Protein AF-A0AA38NV70-F1 (afdb_monomer_lite)

Structure (mmCIF, N/CA/C/O backbone):
data_AF-A0AA38NV70-F1
#
_entry.id   AF-A0AA38NV70-F1
#
loop_
_atom_site.group_PDB
_atom_site.id
_atom_site.type_symbol
_atom_site.label_atom_id
_atom_site.label_alt_id
_atom_site.label_comp_id
_atom_site.label_asym_id
_atom_site.label_entity_id
_atom_site.label_seq_id
_atom_site.pdbx_PDB_ins_code
_atom_site.Cartn_x
_atom_site.Cartn_y
_atom_site.Cartn_z
_atom_site.occupancy
_atom_site.B_iso_or_equiv
_atom_site.auth_seq_id
_atom_site.auth_comp_id
_atom_site.auth_asym_id
_atom_site.auth_atom_id
_atom_site.pdbx_PDB_model_num
ATOM 1 N N . MET A 1 1 ? 15.485 13.944 -2.585 1.00 29.42 1 MET A N 1
ATOM 2 C CA . MET A 1 1 ? 15.991 13.766 -3.962 1.00 29.42 1 MET A CA 1
ATOM 3 C C . MET A 1 1 ? 15.307 12.532 -4.511 1.00 29.42 1 MET A C 1
ATOM 5 O O . MET A 1 1 ? 15.497 11.478 -3.923 1.00 29.42 1 MET A O 1
ATOM 9 N N . ALA A 1 2 ? 14.462 12.664 -5.535 1.00 33.62 2 ALA A N 1
ATOM 10 C CA . ALA A 1 2 ? 13.930 11.499 -6.236 1.00 33.62 2 ALA A CA 1
ATOM 11 C C . ALA A 1 2 ? 15.089 10.882 -7.028 1.00 33.62 2 ALA A C 1
ATOM 13 O O . ALA A 1 2 ? 15.692 11.550 -7.865 1.00 33.62 2 ALA A O 1
ATOM 14 N N . SER A 1 3 ? 15.490 9.668 -6.671 1.00 41.44 3 SER A N 1
ATOM 15 C CA . SER A 1 3 ? 16.477 8.908 -7.428 1.00 41.44 3 SER A CA 1
ATOM 16 C C . SER A 1 3 ? 15.786 8.347 -8.666 1.00 41.44 3 SER A C 1
ATOM 18 O O . SER A 1 3 ? 14.957 7.448 -8.535 1.00 41.44 3 SER A O 1
ATOM 20 N N . ASN A 1 4 ? 16.097 8.879 -9.850 1.00 46.69 4 ASN A N 1
ATOM 21 C CA . ASN A 1 4 ? 15.669 8.267 -11.107 1.00 46.69 4 ASN A CA 1
ATOM 22 C C . ASN A 1 4 ? 16.189 6.826 -11.154 1.00 46.69 4 ASN A C 1
ATOM 24 O O . ASN A 1 4 ? 17.330 6.558 -10.758 1.00 46.69 4 ASN A O 1
ATOM 28 N N . PHE A 1 5 ? 15.356 5.899 -11.624 1.00 51.50 5 PHE A N 1
ATOM 29 C CA . PHE A 1 5 ? 15.767 4.511 -11.7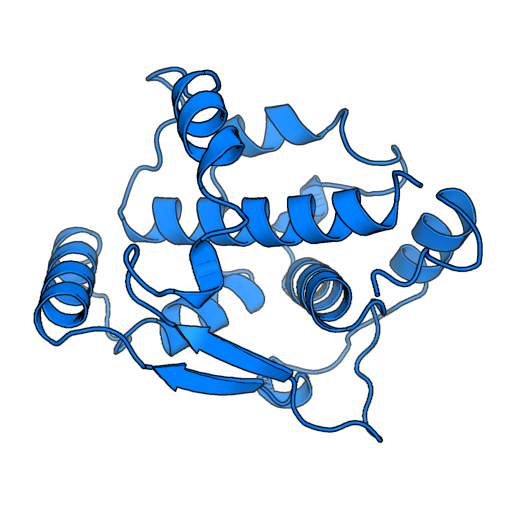74 1.00 51.50 5 PHE A CA 1
ATOM 30 C C . PHE A 1 5 ? 16.889 4.417 -12.821 1.00 51.50 5 PHE A C 1
ATOM 32 O O . PHE A 1 5 ? 16.726 4.802 -13.983 1.00 51.50 5 PHE A O 1
ATOM 39 N N . CYS A 1 6 ? 18.056 3.939 -12.391 1.00 50.12 6 CYS A N 1
ATOM 40 C CA . CYS A 1 6 ? 19.264 3.884 -13.207 1.00 50.12 6 CYS A CA 1
ATOM 41 C C . CYS A 1 6 ? 19.139 2.728 -14.218 1.00 50.12 6 CYS A C 1
ATOM 43 O O . CYS A 1 6 ? 19.586 1.619 -13.955 1.00 50.12 6 CYS A O 1
ATOM 45 N N . GLY A 1 7 ? 18.464 2.977 -15.344 1.00 56.84 7 GLY A N 1
ATOM 46 C CA . GLY A 1 7 ? 18.205 1.968 -16.380 1.00 56.84 7 GLY A CA 1
ATOM 47 C C . GLY A 1 7 ? 17.036 2.286 -17.324 1.00 56.84 7 GLY A C 1
ATOM 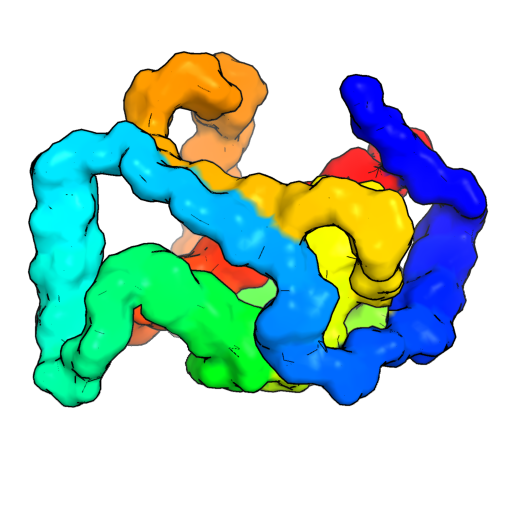48 O O . GLY A 1 7 ? 16.917 1.679 -18.388 1.00 56.84 7 GLY A O 1
ATOM 49 N N . GLY A 1 8 ? 16.192 3.266 -16.980 1.00 61.72 8 GLY A N 1
ATOM 50 C CA . GLY A 1 8 ? 15.005 3.606 -17.769 1.00 61.72 8 GLY A CA 1
ATOM 51 C C . GLY A 1 8 ? 13.904 2.540 -17.697 1.00 61.72 8 GLY A C 1
ATOM 52 O O . GLY A 1 8 ? 14.003 1.565 -16.953 1.00 61.72 8 GLY A O 1
ATOM 53 N N . ILE A 1 9 ? 12.835 2.729 -18.478 1.00 62.69 9 ILE A N 1
ATOM 54 C CA . ILE A 1 9 ? 11.598 1.935 -18.364 1.00 62.69 9 ILE A CA 1
ATOM 55 C C . ILE A 1 9 ? 11.788 0.437 -18.685 1.00 62.69 9 ILE A C 1
ATOM 57 O O . ILE A 1 9 ? 11.084 -0.412 -18.146 1.00 62.69 9 ILE A O 1
ATOM 61 N N . SER A 1 10 ? 12.769 0.082 -19.520 1.00 62.28 10 SER A N 1
ATOM 62 C CA . SER A 1 10 ? 13.009 -1.314 -19.913 1.00 62.28 10 SER A CA 1
ATOM 63 C C . SER A 1 10 ? 13.761 -2.109 -18.844 1.00 62.28 10 SER A C 1
ATOM 65 O O . SER A 1 10 ? 13.360 -3.224 -18.526 1.00 62.28 10 SER A O 1
ATOM 67 N N . GLU A 1 11 ? 14.804 -1.538 -18.235 1.00 65.88 11 GLU A N 1
ATOM 68 C CA . GLU A 1 11 ? 15.452 -2.137 -17.053 1.00 65.88 11 GLU A CA 1
ATOM 69 C C . GLU A 1 11 ? 14.502 -2.152 -15.847 1.00 65.88 11 GLU A C 1
ATOM 71 O O . GLU A 1 11 ? 14.554 -3.064 -15.025 1.00 65.88 11 GLU A O 1
ATOM 76 N N . PHE A 1 12 ? 13.583 -1.181 -15.772 1.00 64.00 12 PHE A N 1
ATOM 77 C CA . PHE A 1 12 ? 12.483 -1.168 -14.806 1.00 64.00 12 PHE A CA 1
ATOM 78 C C . PHE A 1 12 ? 11.613 -2.424 -14.964 1.00 64.00 12 PHE A C 1
ATOM 80 O O . PHE A 1 12 ? 11.397 -3.156 -13.997 1.00 64.00 12 PHE A O 1
ATOM 87 N N . VAL A 1 13 ? 11.168 -2.721 -16.187 1.00 65.12 13 VAL A N 1
ATOM 88 C CA . VAL A 1 13 ? 10.364 -3.913 -16.485 1.00 65.12 13 VAL A CA 1
ATOM 89 C C . VAL A 1 13 ? 11.134 -5.188 -16.162 1.00 65.12 13 VAL A C 1
ATOM 91 O O . VAL A 1 13 ? 10.587 -6.088 -15.527 1.00 65.12 13 VAL A O 1
ATOM 94 N N . LEU A 1 14 ? 12.397 -5.273 -16.580 1.00 69.69 14 LEU A N 1
ATOM 95 C CA . LEU A 1 14 ? 13.228 -6.454 -16.348 1.00 69.69 14 LEU A CA 1
ATOM 96 C C . LEU A 1 14 ? 13.438 -6.692 -14.853 1.00 69.69 14 LEU A C 1
ATOM 98 O O . LEU A 1 14 ? 13.153 -7.782 -14.364 1.00 69.69 14 LEU A O 1
ATOM 102 N N . SER A 1 15 ? 13.801 -5.651 -14.103 1.00 68.38 15 SER A N 1
ATOM 103 C CA . SER A 1 15 ? 13.949 -5.727 -12.648 1.00 68.38 15 SER A CA 1
ATOM 104 C C . SER A 1 15 ? 12.650 -6.145 -11.958 1.00 68.38 15 SER A C 1
ATOM 106 O O . SER A 1 15 ? 12.685 -6.943 -11.021 1.00 68.38 15 SER A O 1
ATOM 108 N N . LEU A 1 16 ? 11.491 -5.664 -12.427 1.00 68.62 16 LEU A N 1
ATOM 109 C CA . LEU A 1 16 ? 10.190 -6.085 -11.905 1.00 68.62 16 LEU A CA 1
ATOM 110 C C . LEU A 1 16 ? 9.931 -7.575 -12.173 1.00 68.62 16 LEU A C 1
ATOM 112 O O . LEU A 1 16 ? 9.582 -8.301 -11.242 1.00 68.62 16 LEU A O 1
ATOM 116 N N . LEU A 1 17 ? 10.098 -8.021 -13.421 1.00 69.38 17 LEU A N 1
ATOM 117 C CA . LEU A 1 17 ? 9.832 -9.397 -13.855 1.00 69.38 17 LEU A CA 1
ATOM 118 C C . LEU A 1 17 ? 10.789 -10.411 -13.213 1.00 69.38 17 LEU A C 1
ATOM 120 O O . LEU A 1 17 ? 10.400 -11.550 -12.941 1.00 69.38 17 LEU A O 1
ATOM 124 N N . GLU A 1 18 ? 12.029 -10.004 -12.953 1.00 72.12 18 GLU A N 1
ATOM 125 C CA . GLU A 1 18 ? 13.050 -10.838 -12.318 1.00 72.12 18 GLU A CA 1
ATOM 126 C C . GLU A 1 18 ? 12.935 -10.837 -10.789 1.00 72.12 18 GLU A C 1
ATOM 128 O O . GLU A 1 18 ? 13.259 -11.837 -10.138 1.00 72.12 18 GLU A O 1
ATOM 133 N N . SER A 1 19 ? 12.427 -9.752 -10.196 1.00 68.81 19 SER A N 1
ATOM 134 C CA . SER A 1 19 ? 12.248 -9.672 -8.750 1.00 68.81 19 SER A CA 1
ATOM 135 C C . SER A 1 19 ? 11.138 -10.606 -8.267 1.00 68.81 19 SER A C 1
ATOM 137 O O . SER A 1 19 ? 9.995 -10.607 -8.732 1.00 68.81 19 SER A O 1
ATOM 139 N N . ARG A 1 20 ? 11.465 -11.416 -7.261 1.00 69.81 20 ARG A N 1
ATOM 140 C CA . ARG A 1 20 ? 10.497 -12.260 -6.567 1.00 69.81 20 ARG A CA 1
ATOM 141 C C . ARG A 1 20 ? 10.559 -11.970 -5.084 1.00 69.81 20 ARG A C 1
ATOM 143 O O . ARG A 1 20 ? 11.531 -12.311 -4.420 1.00 69.81 20 ARG A O 1
ATOM 150 N N . ILE A 1 21 ? 9.483 -11.396 -4.559 1.00 70.69 21 ILE A N 1
ATOM 151 C CA . ILE A 1 21 ? 9.227 -11.438 -3.125 1.00 70.69 21 ILE A CA 1
ATOM 152 C C . ILE A 1 21 ? 8.597 -12.799 -2.839 1.00 70.69 21 ILE A C 1
ATOM 154 O O . ILE A 1 21 ? 7.432 -13.040 -3.147 1.00 70.69 21 ILE A O 1
ATOM 158 N N . THR A 1 22 ? 9.417 -13.720 -2.334 1.00 65.56 22 THR A N 1
ATOM 159 C CA . THR A 1 22 ? 8.996 -15.065 -1.909 1.00 65.56 22 THR A CA 1
ATOM 160 C C . THR A 1 22 ? 8.650 -15.130 -0.422 1.00 65.56 22 THR A C 1
ATOM 162 O O . THR A 1 22 ? 8.221 -16.180 0.047 1.00 65.56 22 THR A O 1
ATOM 165 N N . GLY A 1 23 ? 8.881 -14.043 0.318 1.00 67.75 23 GLY A N 1
ATOM 166 C CA . GLY A 1 23 ? 8.550 -13.926 1.735 1.00 67.75 23 GLY A CA 1
ATOM 167 C C . GLY A 1 23 ? 7.093 -13.533 1.974 1.00 67.75 23 GLY A C 1
ATOM 168 O O . GLY A 1 23 ? 6.394 -13.078 1.067 1.00 67.75 23 GLY A O 1
ATOM 169 N N . ASP A 1 24 ? 6.651 -13.702 3.216 1.00 83.00 24 ASP A N 1
ATOM 170 C CA . ASP A 1 24 ? 5.347 -13.230 3.684 1.00 83.00 24 ASP A CA 1
ATOM 171 C C . ASP A 1 24 ? 5.405 -11.756 4.093 1.00 83.00 24 ASP A C 1
ATOM 173 O O . ASP A 1 24 ? 6.478 -11.153 4.107 1.00 83.00 24 ASP A O 1
ATOM 177 N N . TYR A 1 25 ? 4.259 -11.165 4.427 1.00 85.31 25 TYR A N 1
ATOM 178 C CA . TYR A 1 25 ? 4.125 -9.755 4.798 1.00 85.31 25 TYR A CA 1
ATOM 179 C C . TYR A 1 25 ? 5.205 -9.252 5.776 1.00 85.31 25 TYR A C 1
ATOM 181 O O . TYR A 1 25 ? 5.802 -8.198 5.561 1.00 85.31 25 TYR A O 1
ATOM 189 N N . GLU A 1 26 ? 5.546 -10.058 6.782 1.00 87.19 26 GLU A N 1
ATOM 190 C CA . GLU A 1 26 ? 6.569 -9.744 7.792 1.00 87.19 26 GLU A CA 1
ATOM 191 C C . GLU A 1 26 ? 7.970 -9.491 7.211 1.00 87.19 26 GLU A C 1
ATOM 193 O O . GLU A 1 26 ? 8.774 -8.759 7.788 1.00 87.19 26 GLU A O 1
ATOM 198 N N . SER A 1 27 ? 8.272 -10.051 6.036 1.00 86.25 27 SER A N 1
ATOM 199 C CA . SER A 1 27 ? 9.557 -9.837 5.362 1.00 86.25 27 SER A CA 1
ATOM 200 C C . SER A 1 27 ? 9.760 -8.392 4.899 1.00 86.25 27 SER A C 1
ATOM 202 O O . SER A 1 27 ? 10.900 -7.973 4.710 1.00 86.25 27 SER A O 1
ATOM 204 N N . LEU A 1 28 ? 8.683 -7.607 4.787 1.00 86.56 28 LEU A N 1
ATOM 205 C CA . LEU A 1 28 ? 8.745 -6.189 4.442 1.00 86.56 28 LEU A CA 1
ATOM 206 C C . LEU A 1 28 ? 9.298 -5.312 5.571 1.00 86.56 28 LEU A C 1
ATOM 208 O O . LEU A 1 28 ? 9.733 -4.198 5.293 1.00 86.56 28 LEU A O 1
ATOM 212 N N . ARG A 1 29 ? 9.288 -5.801 6.823 1.00 88.94 29 ARG A N 1
ATOM 213 C CA . ARG A 1 29 ? 9.771 -5.076 8.011 1.00 88.94 29 ARG A CA 1
ATOM 214 C C . ARG A 1 29 ? 9.157 -3.672 8.107 1.00 88.94 29 ARG A C 1
ATOM 216 O O . ARG A 1 29 ? 9.865 -2.672 8.018 1.00 88.94 29 ARG A O 1
ATOM 223 N N . LEU A 1 30 ? 7.831 -3.613 8.232 1.00 90.31 30 LEU A N 1
ATOM 224 C CA . LEU A 1 30 ? 7.078 -2.357 8.274 1.00 90.31 30 LEU A CA 1
ATOM 225 C C . LEU A 1 30 ? 6.918 -1.844 9.705 1.00 90.31 30 LEU A C 1
ATOM 227 O O . LEU A 1 30 ? 6.338 -2.535 10.546 1.00 90.31 30 LEU A O 1
ATOM 231 N N . ASP A 1 31 ? 7.335 -0.603 9.938 1.00 91.12 31 ASP A N 1
ATOM 232 C CA . ASP A 1 31 ? 7.117 0.098 11.202 1.00 91.12 31 ASP A CA 1
ATOM 233 C C . ASP A 1 31 ? 5.966 1.094 11.058 1.00 91.12 31 ASP A C 1
ATOM 235 O O . ASP A 1 31 ? 6.032 2.057 10.294 1.00 91.12 31 ASP A O 1
ATOM 239 N N . TYR A 1 32 ? 4.890 0.854 11.808 1.00 89.75 32 TYR A N 1
ATOM 240 C CA . TYR A 1 32 ? 3.677 1.665 11.756 1.00 89.75 32 TYR A CA 1
ATOM 241 C C . TYR A 1 32 ? 3.684 2.747 12.824 1.00 89.75 32 TYR A C 1
ATOM 243 O O . TYR A 1 32 ? 3.781 2.453 14.016 1.00 89.75 32 TYR A O 1
ATOM 251 N N . THR A 1 33 ? 3.468 3.987 12.400 1.00 89.88 33 THR A N 1
ATOM 252 C CA . THR A 1 33 ? 3.194 5.108 13.299 1.00 89.88 33 THR A CA 1
ATOM 253 C C . THR A 1 33 ? 1.844 5.720 12.952 1.00 89.88 33 THR A C 1
ATOM 255 O O . THR A 1 33 ? 1.631 6.173 11.833 1.00 89.88 33 THR A O 1
ATOM 258 N N . ASP A 1 34 ? 0.932 5.772 13.917 1.00 87.31 34 ASP A N 1
ATOM 259 C CA . ASP A 1 34 ? -0.337 6.482 13.766 1.00 87.31 34 ASP A CA 1
ATOM 260 C C . ASP A 1 34 ? -0.251 7.840 14.472 1.00 87.31 34 ASP A C 1
ATOM 262 O O . ASP A 1 34 ? -0.082 7.908 15.692 1.00 87.31 34 ASP A O 1
ATOM 266 N N . ARG A 1 35 ? -0.322 8.923 13.694 1.00 87.81 35 ARG A N 1
ATOM 267 C CA . ARG A 1 35 ? -0.316 10.312 14.179 1.00 87.81 35 ARG A CA 1
ATOM 268 C C . ARG A 1 35 ? -1.664 11.000 13.985 1.00 87.81 35 ARG A C 1
ATOM 270 O O . ARG A 1 35 ? -1.757 12.207 14.186 1.00 87.81 35 ARG A O 1
ATOM 277 N N . THR A 1 36 ? -2.697 10.255 13.602 1.00 85.94 36 THR A N 1
ATOM 278 C CA . THR A 1 36 ? -4.022 10.819 13.351 1.00 85.94 36 THR A CA 1
ATOM 279 C C . THR A 1 36 ? -4.728 11.239 14.639 1.00 85.94 36 THR A C 1
ATOM 281 O O . THR A 1 36 ? -4.587 10.643 15.721 1.00 85.94 36 THR A O 1
ATOM 284 N N . SER A 1 37 ? -5.549 12.279 14.523 1.00 87.69 37 SER A N 1
ATOM 285 C CA . SER A 1 37 ? -6.414 12.738 15.600 1.00 87.69 37 SER A CA 1
ATOM 286 C C . SER A 1 37 ? -7.394 11.645 16.040 1.00 87.69 37 SER A C 1
ATOM 288 O O . SER A 1 37 ? -7.755 10.736 15.290 1.00 87.69 37 SER A O 1
ATOM 290 N N . ALA A 1 38 ? -7.882 11.739 17.282 1.00 87.56 38 ALA A N 1
ATOM 291 C CA . ALA A 1 38 ? -8.909 10.818 17.779 1.00 87.56 38 ALA A CA 1
ATOM 292 C C . ALA A 1 38 ? -10.171 10.832 16.897 1.00 87.56 38 ALA A C 1
ATOM 294 O O . ALA A 1 38 ? -10.774 9.789 16.673 1.00 87.56 38 ALA A O 1
ATOM 295 N N . ARG A 1 39 ? -10.525 12.002 16.348 1.00 87.38 39 ARG A N 1
ATOM 296 C CA . ARG A 1 39 ? -11.671 12.169 15.451 1.00 87.38 39 ARG A CA 1
ATOM 297 C C . ARG A 1 39 ? -11.520 11.334 14.179 1.00 87.38 39 ARG A C 1
ATOM 299 O O . ARG A 1 39 ? -12.448 10.612 13.833 1.00 87.38 39 ARG A O 1
ATOM 306 N N . THR A 1 40 ? -10.373 11.421 13.509 1.00 85.50 40 THR A N 1
ATOM 307 C CA . THR A 1 40 ? -10.100 10.667 12.275 1.00 85.50 40 THR A CA 1
ATOM 308 C C . THR A 1 40 ? -10.100 9.167 12.534 1.00 85.50 40 THR A C 1
ATOM 310 O O . THR A 1 40 ? -10.713 8.417 11.778 1.00 85.50 40 THR A O 1
ATOM 313 N N . ARG A 1 41 ? -9.498 8.724 13.646 1.00 85.88 41 ARG A N 1
ATOM 314 C CA . ARG A 1 41 ? -9.506 7.305 14.038 1.00 85.88 41 ARG A CA 1
ATOM 315 C C . ARG A 1 41 ? -10.913 6.775 14.267 1.00 85.88 41 ARG A C 1
ATOM 317 O O . ARG A 1 41 ? -11.238 5.706 13.763 1.00 85.88 41 ARG A O 1
ATOM 324 N N . THR A 1 42 ? -11.746 7.524 14.989 1.00 86.81 42 THR A N 1
ATOM 325 C CA . THR A 1 42 ? -13.149 7.154 15.209 1.00 86.81 42 THR A CA 1
ATOM 326 C C . THR A 1 42 ? -13.917 7.095 13.893 1.00 86.81 42 THR A C 1
ATOM 328 O O . THR A 1 42 ? -14.574 6.096 13.635 1.00 86.81 42 THR A O 1
ATOM 331 N N . ALA A 1 43 ? -13.773 8.101 13.027 1.00 85.88 43 ALA A N 1
ATOM 332 C CA . ALA A 1 43 ? -14.457 8.122 11.736 1.00 85.88 43 ALA A CA 1
ATOM 333 C C . ALA A 1 43 ? -14.045 6.947 10.831 1.00 85.88 43 ALA A C 1
ATOM 335 O O . ALA A 1 43 ? -14.897 6.334 10.192 1.00 85.88 43 ALA A O 1
ATOM 336 N N . LEU A 1 44 ? -12.751 6.605 10.795 1.00 82.62 44 LEU A N 1
ATOM 337 C CA . LEU A 1 44 ? -12.260 5.445 10.053 1.00 82.62 44 LEU A CA 1
ATOM 338 C C . LEU A 1 44 ? -12.842 4.143 10.616 1.00 82.62 44 LEU A C 1
ATOM 340 O O . LEU A 1 44 ? -13.326 3.319 9.849 1.00 82.62 44 LEU A O 1
ATOM 344 N N . GLN A 1 45 ? -12.822 3.968 11.939 1.00 84.00 45 GLN A N 1
ATOM 345 C CA . GLN A 1 45 ? -13.367 2.776 12.589 1.00 84.00 45 GLN A CA 1
ATOM 346 C C . GLN A 1 45 ? -14.865 2.610 12.293 1.00 84.00 45 GLN A C 1
ATOM 348 O O . GLN A 1 45 ? -15.282 1.544 11.850 1.00 84.00 45 GLN A O 1
ATOM 353 N N . GLU A 1 46 ? -15.655 3.674 12.454 1.00 86.12 46 GLU A N 1
ATOM 354 C CA . GLU A 1 46 ? -17.095 3.664 12.166 1.00 86.12 46 GLU A CA 1
ATOM 355 C C . GLU A 1 46 ? -17.382 3.324 10.696 1.00 86.12 46 GLU A C 1
ATOM 357 O O . GLU A 1 46 ? -18.282 2.537 10.405 1.00 86.12 46 GLU A O 1
ATOM 362 N N . ALA A 1 47 ? -16.607 3.879 9.758 1.00 83.75 47 ALA A N 1
ATOM 363 C CA . ALA A 1 47 ? -16.770 3.596 8.334 1.00 83.75 47 ALA A CA 1
ATOM 364 C C . ALA A 1 47 ? -16.465 2.129 7.986 1.00 83.75 47 ALA A C 1
ATOM 366 O O . ALA A 1 47 ? -17.117 1.558 7.111 1.00 83.75 47 ALA A O 1
ATOM 367 N N . LEU A 1 48 ? -15.490 1.514 8.662 1.00 79.81 48 LEU A N 1
ATOM 368 C CA . LEU A 1 48 ? -15.144 0.106 8.462 1.00 79.81 48 LEU A CA 1
ATOM 369 C C . LEU A 1 48 ? -16.199 -0.828 9.051 1.00 79.81 48 LEU A C 1
ATOM 371 O O . LEU A 1 48 ? -16.630 -1.745 8.361 1.00 79.81 48 LEU A O 1
ATOM 375 N N . GLU A 1 49 ? -16.667 -0.553 10.269 1.00 83.00 49 GLU A N 1
ATOM 376 C CA . GLU A 1 49 ? -17.733 -1.327 10.921 1.00 83.00 49 GLU A CA 1
ATOM 377 C C . GLU A 1 49 ? -19.044 -1.289 10.125 1.00 83.00 49 GLU A C 1
ATOM 379 O O . GLU A 1 49 ? -19.763 -2.283 10.046 1.00 83.00 49 GLU A O 1
ATOM 384 N N . GLN A 1 50 ? -19.360 -0.150 9.502 1.00 81.56 50 GLN A N 1
ATOM 385 C CA . GLN A 1 50 ? -20.530 -0.030 8.628 1.00 81.56 50 GLN A CA 1
ATOM 386 C C . GLN A 1 50 ? -20.369 -0.790 7.308 1.00 81.56 50 GLN A C 1
ATOM 388 O O . GLN A 1 50 ? -21.352 -1.297 6.768 1.00 81.56 50 GLN A O 1
ATOM 393 N N . ALA A 1 51 ? -19.153 -0.823 6.762 1.00 76.44 51 ALA A N 1
ATOM 394 C CA . ALA A 1 51 ? -18.859 -1.446 5.478 1.00 76.44 51 ALA A CA 1
ATOM 395 C C . ALA A 1 51 ? -18.812 -2.978 5.558 1.00 76.44 51 ALA A C 1
ATOM 397 O O . ALA A 1 51 ? -19.197 -3.649 4.602 1.00 76.44 51 ALA A O 1
ATOM 398 N N . ASP A 1 52 ? -18.333 -3.513 6.678 1.00 76.25 52 ASP A N 1
ATOM 399 C CA . ASP A 1 52 ? -18.184 -4.942 6.918 1.00 76.25 52 ASP A CA 1
ATOM 400 C C . ASP A 1 52 ? -18.425 -5.233 8.414 1.00 76.25 52 ASP A C 1
ATOM 402 O O . ASP A 1 52 ? -17.527 -5.045 9.235 1.00 76.25 52 ASP A O 1
ATOM 406 N N . PRO A 1 53 ? -19.640 -5.674 8.796 1.00 72.44 53 PRO A N 1
ATOM 407 C CA . PRO A 1 53 ? -19.982 -5.966 10.190 1.00 72.44 53 PRO A CA 1
ATOM 408 C C . PRO A 1 53 ? -19.157 -7.101 10.810 1.00 72.44 53 PRO A C 1
ATOM 410 O O . PRO A 1 53 ? -19.072 -7.193 12.034 1.00 72.44 53 PRO A O 1
ATOM 413 N N . ASP A 1 54 ? -18.567 -7.961 9.975 1.00 73.81 54 ASP A N 1
ATOM 414 C CA . ASP A 1 54 ? -17.713 -9.074 10.393 1.00 73.81 54 ASP A CA 1
ATOM 415 C C . ASP A 1 54 ? -16.226 -8.668 10.433 1.00 73.81 54 ASP A C 1
ATOM 417 O O . ASP A 1 54 ? -15.348 -9.485 10.739 1.00 73.81 54 ASP A O 1
ATOM 421 N N . TRP A 1 55 ? -15.919 -7.396 10.152 1.00 70.50 55 TRP A N 1
ATOM 422 C CA . TRP A 1 55 ? -14.567 -6.867 10.187 1.00 70.50 55 TRP A CA 1
ATOM 423 C C . TRP A 1 55 ? -13.993 -6.910 11.603 1.00 70.50 55 TRP A C 1
ATOM 425 O O . TRP A 1 55 ? -14.425 -6.204 12.511 1.00 70.50 55 TRP A O 1
ATOM 435 N N . THR A 1 56 ? -12.965 -7.736 11.787 1.00 68.19 56 THR A N 1
ATOM 436 C CA . THR A 1 56 ? -12.296 -7.917 13.087 1.00 68.19 56 THR A CA 1
ATOM 437 C C . THR A 1 56 ? -10.951 -7.193 13.185 1.00 68.19 56 THR A C 1
ATOM 439 O O . THR A 1 56 ? -10.319 -7.194 14.243 1.00 68.19 56 THR A O 1
ATOM 442 N N . GLY A 1 57 ? -10.500 -6.559 12.098 1.00 66.06 57 GLY A N 1
ATOM 443 C CA . GLY A 1 57 ? -9.236 -5.831 12.057 1.00 66.06 57 GLY A CA 1
ATOM 444 C C . GLY A 1 57 ? -9.314 -4.489 12.785 1.00 66.06 57 GLY A C 1
ATOM 445 O O . GLY A 1 57 ? -10.240 -3.706 12.587 1.00 66.06 57 GLY A O 1
ATOM 446 N N . ILE A 1 58 ? -8.305 -4.185 13.602 1.00 70.62 58 ILE A N 1
ATOM 447 C CA . ILE A 1 58 ? -8.256 -2.931 14.364 1.00 70.62 58 ILE A CA 1
ATOM 448 C C . ILE A 1 58 ? -7.329 -1.938 13.656 1.00 70.62 58 ILE A C 1
ATOM 450 O O . ILE A 1 58 ? -6.107 -1.985 13.802 1.00 70.62 58 ILE A O 1
ATOM 454 N N . GLY A 1 59 ? -7.924 -1.007 12.912 1.00 75.38 59 GLY A N 1
ATOM 455 C CA . GLY A 1 59 ? -7.231 0.147 12.338 1.00 75.38 59 GLY A CA 1
ATOM 456 C C . GLY A 1 59 ? -6.453 -0.109 11.041 1.00 75.38 59 GLY A C 1
ATOM 457 O O . GLY A 1 59 ? -6.467 -1.190 10.449 1.00 75.38 59 GLY A O 1
ATOM 458 N N . PHE A 1 60 ? -5.759 0.936 10.586 1.00 82.44 60 PHE A N 1
ATOM 459 C CA . PHE A 1 60 ? -5.151 1.003 9.253 1.00 82.44 60 PHE A CA 1
ATOM 460 C C . PHE A 1 60 ? -4.102 -0.079 8.982 1.00 82.44 60 PHE A C 1
ATOM 462 O O . PHE A 1 60 ? -4.029 -0.580 7.865 1.00 82.44 60 PHE A O 1
ATOM 469 N N . LYS A 1 61 ? -3.321 -0.482 9.994 1.00 87.31 61 LYS A N 1
ATOM 470 C CA . LYS A 1 61 ? -2.301 -1.532 9.844 1.00 87.31 61 LYS A CA 1
ATOM 471 C C . LYS A 1 61 ? -2.895 -2.825 9.276 1.00 87.31 61 LYS A C 1
ATOM 473 O O . LYS A 1 61 ? -2.305 -3.409 8.374 1.00 87.31 61 LYS A O 1
ATOM 478 N N . PHE A 1 62 ? -4.054 -3.251 9.780 1.00 86.75 62 PHE A N 1
ATOM 479 C CA . PHE A 1 62 ? -4.709 -4.476 9.314 1.00 86.75 62 PHE A CA 1
ATOM 480 C C . PHE A 1 62 ? -5.217 -4.336 7.880 1.00 86.75 62 PHE A C 1
ATOM 482 O O . PHE A 1 62 ? -5.001 -5.233 7.075 1.00 86.75 62 PHE A O 1
ATOM 489 N N . LEU A 1 63 ? -5.814 -3.191 7.531 1.00 86.81 63 LEU A N 1
ATOM 490 C CA . LEU A 1 63 ? -6.229 -2.922 6.149 1.00 86.81 63 LEU A CA 1
ATOM 491 C C . LEU A 1 63 ? -5.043 -2.929 5.189 1.00 86.81 63 LEU A C 1
ATOM 493 O O . LEU A 1 63 ? -5.117 -3.496 4.104 1.00 86.81 63 LEU A O 1
ATOM 497 N N . PHE A 1 64 ? -3.942 -2.301 5.591 1.00 89.12 64 PHE A N 1
ATOM 498 C CA . PHE A 1 64 ? -2.738 -2.232 4.781 1.00 89.12 64 PHE A CA 1
ATOM 499 C C . PHE A 1 64 ? -2.123 -3.615 4.566 1.00 89.12 64 PHE A C 1
ATOM 501 O O . PHE A 1 64 ? -1.718 -3.948 3.453 1.00 89.12 64 PHE A O 1
ATOM 508 N N . GLN A 1 65 ? -2.099 -4.434 5.619 1.00 90.88 65 GLN A N 1
ATOM 509 C CA . GLN A 1 65 ? -1.667 -5.820 5.534 1.00 90.88 65 GLN A CA 1
ATOM 510 C C . GLN A 1 65 ? -2.541 -6.621 4.575 1.00 90.88 65 GLN A C 1
ATOM 512 O O . GLN A 1 65 ? -2.018 -7.203 3.631 1.00 90.88 65 GLN A O 1
ATOM 517 N N . GLU A 1 66 ? -3.858 -6.610 4.763 1.00 88.75 66 GLU A N 1
ATOM 518 C CA . GLU A 1 66 ? -4.778 -7.328 3.884 1.00 88.75 66 GLU A CA 1
ATOM 519 C C . GLU A 1 66 ? -4.641 -6.908 2.427 1.00 88.75 66 GLU A C 1
ATOM 521 O O . GLU A 1 66 ? -4.601 -7.758 1.534 1.00 88.75 66 GLU A O 1
ATOM 526 N N . PHE A 1 67 ? -4.508 -5.601 2.194 1.00 89.19 67 PHE A N 1
ATOM 527 C CA . PHE A 1 67 ? -4.222 -5.075 0.876 1.00 89.19 67 PHE A CA 1
ATOM 528 C C . PHE A 1 67 ? -2.949 -5.712 0.310 1.00 89.19 67 PHE A C 1
ATOM 530 O O . PHE A 1 67 ? -3.016 -6.303 -0.764 1.00 89.19 67 PHE A O 1
ATOM 537 N N . LEU A 1 68 ? -1.810 -5.657 1.005 1.00 90.38 68 LEU A N 1
ATOM 538 C CA . LEU A 1 68 ? -0.549 -6.213 0.498 1.00 90.38 68 LEU A CA 1
ATOM 539 C C . LEU A 1 68 ? -0.567 -7.740 0.354 1.00 90.38 68 LEU A C 1
ATOM 541 O O . LEU A 1 68 ? 0.060 -8.275 -0.558 1.00 90.38 68 LEU A O 1
ATOM 545 N N . GLU A 1 69 ? -1.337 -8.440 1.182 1.00 89.19 69 GLU A N 1
ATOM 546 C CA . GLU A 1 69 ? -1.524 -9.891 1.107 1.00 89.19 69 GLU A CA 1
ATOM 547 C C . GLU A 1 69 ? -2.490 -10.330 -0.006 1.00 89.19 69 GLU A C 1
ATOM 549 O O . GLU A 1 69 ? -2.757 -11.521 -0.166 1.00 89.19 69 GLU A O 1
ATOM 554 N N . GLY A 1 70 ? -2.964 -9.394 -0.833 1.00 81.19 70 GLY A N 1
ATOM 555 C CA . GLY A 1 70 ? -3.792 -9.698 -1.998 1.00 81.19 70 GLY A CA 1
ATOM 556 C C . GLY A 1 70 ? -5.277 -9.856 -1.677 1.00 81.19 70 GLY A C 1
ATOM 557 O O . GLY A 1 70 ? -6.041 -10.274 -2.545 1.00 81.19 70 GLY A O 1
ATOM 558 N N . GLN A 1 71 ? -5.713 -9.519 -0.460 1.00 81.31 71 GLN A N 1
ATOM 559 C CA . GLN A 1 71 ? -7.130 -9.543 -0.120 1.00 81.31 71 GLN A CA 1
ATOM 560 C C . GLN A 1 71 ? -7.861 -8.340 -0.715 1.00 81.31 71 GLN A C 1
ATOM 562 O O . GLN A 1 71 ? -7.307 -7.244 -0.835 1.00 81.31 71 GLN A O 1
ATOM 567 N N . GLY A 1 72 ? -9.118 -8.565 -1.104 1.00 70.50 72 GLY A N 1
ATOM 568 C CA . GLY A 1 72 ? -9.932 -7.602 -1.845 1.00 70.50 72 GLY A CA 1
ATOM 569 C C . GLY A 1 72 ? -9.391 -7.322 -3.251 1.00 70.50 72 GLY A C 1
ATOM 570 O O . GLY A 1 72 ? -8.199 -7.448 -3.531 1.00 70.50 72 GLY A O 1
ATOM 571 N N . LEU A 1 73 ? -10.274 -6.946 -4.171 1.00 63.44 73 LEU A N 1
ATOM 572 C CA . LEU A 1 73 ? -9.875 -6.487 -5.499 1.00 63.44 73 LEU A CA 1
ATOM 573 C C . LEU A 1 73 ? -9.912 -4.954 -5.501 1.00 63.44 73 LEU A C 1
ATOM 575 O O . LEU A 1 73 ? -10.984 -4.400 -5.255 1.00 63.44 73 LEU A O 1
ATOM 579 N N . PRO A 1 74 ? -8.800 -4.252 -5.803 1.00 64.94 74 PRO A N 1
ATOM 580 C CA . PRO A 1 74 ? -8.876 -2.859 -6.216 1.00 64.94 74 PRO A CA 1
ATOM 581 C C . PRO A 1 74 ? -9.899 -2.799 -7.344 1.00 64.94 74 PRO A C 1
ATOM 583 O O . PRO A 1 74 ? -9.824 -3.619 -8.258 1.00 64.94 74 PRO A O 1
ATOM 586 N N . CYS A 1 75 ? -10.881 -1.904 -7.230 1.00 65.44 75 CYS A N 1
ATOM 587 C CA . CYS A 1 75 ? -12.039 -1.844 -8.120 1.00 65.44 75 CYS A CA 1
ATOM 588 C C . CYS A 1 75 ? -11.615 -2.057 -9.593 1.00 65.44 75 CYS A C 1
ATOM 590 O O . CYS A 1 75 ? -10.954 -1.173 -10.144 1.00 65.44 75 CYS A O 1
ATOM 592 N N . PRO A 1 76 ? -11.934 -3.209 -10.228 1.00 65.75 76 PRO A N 1
ATOM 593 C CA . PRO A 1 76 ? -11.369 -3.569 -11.532 1.00 65.75 76 PRO A CA 1
ATOM 594 C C . PRO A 1 76 ? -11.655 -2.529 -12.617 1.00 65.75 76 PRO A C 1
ATOM 596 O O . PRO A 1 76 ? -10.772 -2.180 -13.390 1.00 65.75 76 PRO A O 1
ATOM 599 N N . SER A 1 77 ? -12.850 -1.936 -12.595 1.00 65.75 77 SER A N 1
ATOM 600 C CA . SER A 1 77 ? -13.224 -0.846 -13.502 1.00 65.75 77 SER A CA 1
ATOM 601 C C . SER A 1 77 ? -12.387 0.419 -13.308 1.00 65.75 77 SER A C 1
ATOM 603 O O . SER A 1 77 ? -12.200 1.177 -14.249 1.00 65.75 77 SER A O 1
ATOM 605 N N . LEU A 1 78 ? -11.877 0.670 -12.097 1.00 63.91 78 LEU A N 1
ATOM 606 C CA . LEU A 1 78 ? -10.943 1.773 -11.871 1.00 63.91 78 LEU A CA 1
ATOM 607 C C . LEU A 1 78 ? -9.517 1.395 -12.285 1.00 63.91 78 LEU A C 1
ATOM 609 O O . LEU A 1 78 ? -8.755 2.278 -12.663 1.00 63.91 78 LEU A O 1
ATOM 613 N N . MET A 1 79 ? -9.162 0.106 -12.264 1.00 67.75 79 MET A N 1
ATOM 614 C CA . MET A 1 79 ? -7.865 -0.379 -12.752 1.00 67.75 79 MET A CA 1
ATOM 615 C C . MET A 1 79 ? -7.716 -0.233 -14.276 1.00 67.75 79 MET A C 1
ATOM 617 O O . MET A 1 79 ? -6.611 0.030 -14.750 1.00 67.75 79 MET A O 1
ATOM 621 N N . GLU A 1 80 ? -8.819 -0.304 -15.033 1.00 67.75 80 GLU A N 1
ATOM 622 C CA . GLU A 1 80 ? -8.838 -0.110 -16.495 1.00 67.75 80 GLU A CA 1
ATOM 623 C C . GLU A 1 80 ? -8.198 1.221 -16.932 1.00 67.75 80 GLU A C 1
ATOM 625 O O . GLU A 1 80 ? -7.502 1.275 -17.948 1.00 67.75 80 GLU A O 1
ATOM 630 N N . GLY A 1 81 ? -8.352 2.280 -16.128 1.00 66.81 81 GLY A N 1
ATOM 631 C CA . GLY A 1 81 ? -7.772 3.599 -16.397 1.00 66.81 81 GLY A CA 1
ATOM 632 C C . GLY A 1 81 ? -6.240 3.651 -16.354 1.00 66.81 81 GLY A C 1
ATOM 633 O O . GLY A 1 81 ? -5.657 4.593 -16.886 1.00 66.81 81 GLY A O 1
ATOM 634 N N . TYR A 1 82 ? -5.578 2.644 -15.772 1.00 65.38 82 TYR A N 1
ATOM 635 C CA . TYR A 1 82 ? -4.123 2.630 -15.576 1.00 65.38 82 TYR A CA 1
ATOM 636 C C . TYR A 1 82 ? -3.355 1.812 -16.615 1.00 65.38 82 TYR A C 1
ATOM 638 O O . TYR A 1 82 ? -2.132 1.925 -16.666 1.00 65.38 82 TYR A O 1
ATOM 646 N N . HIS A 1 83 ? -4.018 1.035 -17.480 1.00 65.31 83 HIS A N 1
ATOM 647 C CA . HIS A 1 83 ? -3.323 0.209 -18.484 1.00 65.31 83 HIS A CA 1
ATOM 648 C C . HIS A 1 83 ? -2.441 1.024 -19.448 1.00 65.31 83 HIS A C 1
ATOM 650 O O . HIS A 1 83 ? -1.490 0.484 -20.000 1.00 65.31 83 HIS A O 1
ATOM 656 N N . GLY A 1 84 ? -2.723 2.319 -19.637 1.00 62.75 84 GLY A N 1
ATOM 657 C CA . GLY A 1 84 ? -1.904 3.223 -20.456 1.00 62.75 84 GLY A CA 1
ATOM 658 C C . GLY A 1 84 ? -0.774 3.940 -19.706 1.00 62.75 84 GLY A C 1
ATOM 659 O O . GLY A 1 84 ? 0.032 4.617 -20.340 1.00 62.75 84 GLY A O 1
ATOM 660 N N . CYS A 1 85 ? -0.717 3.827 -18.377 1.00 61.34 85 CYS A N 1
ATOM 661 C CA . CYS A 1 85 ? 0.278 4.503 -17.537 1.00 61.34 85 CYS A CA 1
ATOM 662 C C . CYS A 1 85 ? 1.536 3.659 -17.295 1.00 61.34 85 CYS A C 1
ATOM 664 O O . CYS A 1 85 ? 2.531 4.177 -16.791 1.00 61.34 85 CYS A O 1
ATOM 666 N N . PHE A 1 86 ? 1.490 2.372 -17.636 1.00 61.53 86 PHE A N 1
ATOM 667 C CA . PHE A 1 86 ? 2.576 1.424 -17.424 1.00 61.53 86 PHE A CA 1
ATOM 668 C C . PHE A 1 86 ? 3.086 0.869 -18.747 1.00 61.53 86 PHE A C 1
ATOM 670 O O . PHE A 1 86 ? 2.372 0.838 -19.750 1.00 61.53 86 PHE A O 1
ATOM 677 N N . ASP A 1 87 ? 4.338 0.416 -18.737 1.00 64.56 87 ASP A N 1
ATOM 678 C CA . ASP A 1 87 ? 4.868 -0.380 -19.837 1.00 64.56 87 ASP A CA 1
ATOM 679 C C . ASP A 1 87 ? 3.995 -1.639 -20.027 1.00 64.56 87 ASP A C 1
ATOM 681 O O . ASP A 1 87 ? 3.626 -2.259 -19.024 1.00 64.56 87 ASP A O 1
ATOM 685 N N . PRO A 1 88 ? 3.674 -2.051 -21.269 1.00 66.56 88 PRO A N 1
ATOM 686 C CA . PRO A 1 88 ? 2.859 -3.238 -21.543 1.00 66.56 88 PRO A CA 1
ATOM 687 C C . PRO A 1 88 ? 3.372 -4.537 -20.911 1.00 66.56 88 PRO A C 1
ATOM 689 O O . PRO A 1 88 ? 2.618 -5.500 -20.788 1.00 66.56 88 PRO A O 1
ATOM 692 N N . ALA A 1 89 ? 4.649 -4.595 -20.537 1.00 65.38 89 ALA A N 1
ATOM 693 C CA . ALA A 1 89 ? 5.218 -5.735 -19.838 1.00 65.38 89 ALA A CA 1
ATOM 694 C C . ALA A 1 89 ? 4.829 -5.809 -18.348 1.00 65.38 89 ALA A C 1
ATOM 696 O O . ALA A 1 89 ? 5.007 -6.858 -17.726 1.00 65.38 89 ALA A O 1
ATOM 697 N N . VAL A 1 90 ? 4.278 -4.737 -17.765 1.00 68.44 90 VAL A N 1
ATOM 698 C CA . VAL A 1 90 ? 3.632 -4.780 -16.449 1.00 68.44 90 VAL A CA 1
ATOM 699 C C . VAL A 1 90 ? 2.215 -5.314 -16.623 1.00 68.44 90 VAL A C 1
ATOM 701 O O . VAL A 1 90 ? 1.312 -4.609 -17.069 1.00 68.44 90 VAL A O 1
ATOM 704 N N . ASN A 1 91 ? 2.003 -6.568 -16.233 1.00 74.50 91 ASN A N 1
ATOM 705 C CA . ASN A 1 91 ? 0.673 -7.158 -16.253 1.00 74.50 91 ASN A CA 1
ATOM 706 C C . ASN A 1 91 ? -0.158 -6.674 -15.053 1.00 74.50 91 ASN A C 1
ATOM 708 O O . ASN A 1 91 ? 0.004 -7.179 -13.944 1.00 74.50 91 ASN A O 1
ATOM 712 N N . LEU A 1 92 ? -1.059 -5.709 -15.260 1.00 74.25 92 LEU A N 1
ATOM 713 C CA . LEU A 1 92 ? -1.944 -5.219 -14.193 1.00 74.25 92 LEU A CA 1
ATOM 714 C C . LEU A 1 92 ? -2.954 -6.269 -13.707 1.00 74.25 92 LEU A C 1
ATOM 716 O O . LEU A 1 92 ? -3.461 -6.129 -12.596 1.00 74.25 92 LEU A O 1
ATOM 720 N N . ASP A 1 93 ? -3.185 -7.357 -14.448 1.00 76.94 93 ASP A N 1
ATOM 721 C CA . ASP A 1 93 ? -3.995 -8.480 -13.952 1.00 76.94 93 ASP A CA 1
ATOM 722 C C . ASP A 1 93 ? -3.339 -9.151 -12.727 1.00 76.94 93 ASP A C 1
ATOM 724 O O . ASP A 1 93 ? -4.017 -9.693 -11.841 1.00 76.94 93 ASP A O 1
ATOM 728 N N . ASP A 1 94 ? -2.011 -9.030 -12.606 1.00 79.19 94 ASP A N 1
ATOM 729 C CA . ASP A 1 94 ? -1.259 -9.507 -11.450 1.00 79.19 94 ASP A CA 1
ATOM 730 C C . ASP A 1 94 ? -1.485 -8.627 -10.212 1.00 79.19 94 ASP A C 1
ATOM 732 O O . ASP A 1 94 ? -1.097 -9.028 -9.118 1.00 79.19 94 ASP A O 1
ATOM 736 N N . ALA A 1 95 ? -2.164 -7.475 -10.316 1.00 78.50 95 ALA A N 1
ATOM 737 C CA . ALA A 1 95 ? -2.484 -6.602 -9.180 1.00 78.50 95 ALA A CA 1
ATOM 738 C C . ALA A 1 95 ? -3.337 -7.289 -8.102 1.00 78.50 95 ALA A C 1
ATOM 740 O O . ALA A 1 95 ? -3.479 -6.785 -6.990 1.00 78.50 95 ALA A O 1
ATOM 741 N N . THR A 1 96 ? -3.900 -8.453 -8.406 1.00 78.94 96 THR A N 1
ATOM 742 C CA . THR A 1 96 ? -4.606 -9.328 -7.463 1.00 78.94 96 THR A CA 1
ATOM 743 C C . THR A 1 96 ? -3.663 -10.195 -6.623 1.00 78.94 96 THR A C 1
ATOM 745 O O . THR A 1 96 ? -4.037 -10.672 -5.557 1.00 78.94 96 THR A O 1
ATOM 748 N N . GLN A 1 97 ? -2.424 -10.382 -7.073 1.00 83.50 97 GLN A N 1
ATOM 749 C CA . GLN A 1 97 ? -1.448 -11.273 -6.463 1.00 83.50 97 GLN A CA 1
ATOM 750 C C . GLN A 1 97 ? -0.699 -10.572 -5.328 1.00 83.50 97 GLN A C 1
ATOM 752 O O . GLN A 1 97 ? -0.134 -9.491 -5.519 1.00 83.50 97 GLN A O 1
ATOM 757 N N . LYS A 1 98 ? -0.585 -11.238 -4.169 1.00 86.94 98 LYS A N 1
ATOM 758 C CA . LYS A 1 98 ? 0.176 -10.723 -3.013 1.00 86.94 98 LYS A CA 1
ATOM 759 C C . LYS A 1 98 ? 1.591 -10.280 -3.393 1.00 86.94 98 LYS A C 1
ATOM 761 O O . LYS A 1 98 ? 2.024 -9.176 -3.082 1.00 86.94 98 LYS A O 1
ATOM 766 N N . GLY A 1 99 ? 2.285 -11.114 -4.172 1.00 85.25 99 GLY A N 1
ATOM 767 C CA . GLY A 1 99 ? 3.661 -10.849 -4.584 1.00 85.25 99 GLY A CA 1
ATOM 768 C C . GLY A 1 99 ? 3.783 -9.597 -5.449 1.00 85.25 99 GLY A C 1
ATOM 769 O O . GLY A 1 99 ? 4.768 -8.879 -5.332 1.00 85.25 99 GLY A O 1
ATOM 770 N N . PHE A 1 100 ? 2.782 -9.298 -6.280 1.00 84.06 100 PHE A N 1
ATOM 771 C CA . PHE A 1 100 ? 2.769 -8.073 -7.071 1.00 84.06 100 PHE A CA 1
ATOM 772 C C . PHE A 1 100 ? 2.598 -6.846 -6.175 1.00 84.06 100 PHE A C 1
ATOM 774 O O . PHE A 1 100 ? 3.416 -5.934 -6.238 1.00 84.06 100 PHE A O 1
ATOM 781 N N . ARG A 1 101 ? 1.593 -6.840 -5.290 1.00 86.56 101 ARG A N 1
ATOM 782 C CA . ARG A 1 101 ? 1.314 -5.693 -4.409 1.00 86.56 101 ARG A CA 1
ATOM 783 C C . ARG A 1 101 ? 2.483 -5.371 -3.490 1.00 86.56 101 ARG A C 1
ATOM 785 O O . ARG A 1 101 ? 2.872 -4.213 -3.386 1.00 86.56 101 ARG A O 1
ATOM 792 N N . MET A 1 102 ? 3.085 -6.396 -2.890 1.00 88.50 102 MET A N 1
ATOM 793 C CA . MET A 1 102 ? 4.272 -6.238 -2.051 1.00 88.50 102 MET A CA 1
ATOM 794 C C . MET A 1 102 ? 5.456 -5.663 -2.837 1.00 88.50 102 MET A C 1
ATOM 796 O O . MET A 1 102 ? 6.126 -4.769 -2.332 1.00 88.50 102 MET A O 1
ATOM 800 N N . ARG A 1 103 ? 5.697 -6.119 -4.077 1.00 85.81 103 ARG A N 1
ATOM 801 C CA . ARG A 1 103 ? 6.778 -5.585 -4.928 1.00 85.81 103 ARG A CA 1
ATOM 802 C C . ARG A 1 103 ? 6.552 -4.128 -5.288 1.00 85.81 103 ARG A C 1
ATOM 804 O O . ARG A 1 103 ? 7.465 -3.320 -5.142 1.00 85.81 103 ARG A O 1
ATOM 811 N N . MET A 1 104 ? 5.342 -3.795 -5.735 1.00 83.31 104 MET A N 1
ATOM 812 C CA . MET A 1 104 ? 4.997 -2.421 -6.091 1.00 83.31 104 MET A CA 1
ATOM 813 C C . MET A 1 104 ? 5.112 -1.510 -4.866 1.00 83.31 104 MET A C 1
ATOM 815 O O . MET A 1 104 ? 5.682 -0.429 -4.961 1.00 83.31 104 MET A O 1
ATOM 819 N N . PHE A 1 105 ? 4.668 -1.967 -3.693 1.00 88.00 105 PHE A N 1
ATOM 820 C CA . PHE A 1 105 ? 4.843 -1.220 -2.453 1.00 88.00 105 PHE A CA 1
ATOM 821 C C . PHE A 1 105 ? 6.319 -1.041 -2.065 1.00 88.00 105 PHE A C 1
ATOM 823 O 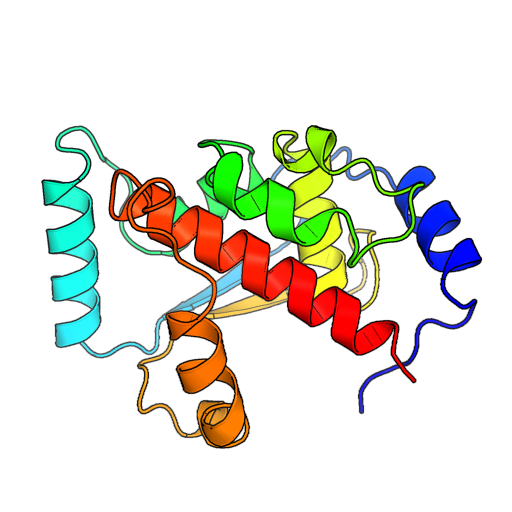O . PHE A 1 105 ? 6.740 0.089 -1.827 1.00 88.00 105 PHE A O 1
ATOM 830 N N . CYS A 1 106 ? 7.116 -2.120 -2.039 1.00 86.75 106 CYS A N 1
ATOM 831 C CA . CYS A 1 106 ? 8.561 -2.048 -1.788 1.00 86.75 106 CYS A CA 1
ATOM 832 C C . CYS A 1 106 ? 9.219 -1.019 -2.696 1.00 86.75 106 CYS A C 1
ATOM 834 O O . CYS A 1 106 ? 10.021 -0.208 -2.237 1.00 86.75 106 CYS A O 1
ATOM 836 N N . TRP A 1 107 ? 8.836 -1.016 -3.968 1.00 82.00 107 TRP A N 1
ATOM 837 C CA . TRP A 1 107 ? 9.366 -0.068 -4.922 1.00 82.00 107 TRP A CA 1
ATOM 838 C C . TRP A 1 107 ? 8.951 1.358 -4.598 1.00 82.00 107 TRP A C 1
ATOM 840 O O . TRP A 1 107 ? 9.816 2.211 -4.421 1.00 82.00 107 TRP A O 1
ATOM 850 N N . ALA A 1 108 ? 7.652 1.614 -4.465 1.00 82.38 108 ALA A N 1
ATOM 851 C CA . ALA A 1 108 ? 7.141 2.937 -4.133 1.00 82.38 108 ALA A CA 1
ATOM 852 C C . ALA A 1 108 ? 7.815 3.516 -2.877 1.00 82.38 108 ALA A C 1
ATOM 854 O O . ALA A 1 108 ? 8.098 4.709 -2.830 1.00 82.38 108 ALA A O 1
ATOM 855 N N . ALA A 1 109 ? 8.108 2.670 -1.886 1.00 85.00 109 ALA A N 1
ATOM 856 C CA . ALA A 1 109 ? 8.727 3.082 -0.634 1.00 85.00 109 ALA A CA 1
ATOM 857 C C . ALA A 1 109 ? 10.260 3.225 -0.698 1.00 85.00 109 ALA A C 1
ATOM 859 O O . ALA A 1 109 ? 10.818 4.095 -0.033 1.00 85.00 109 ALA A O 1
ATOM 860 N N . THR A 1 110 ? 10.957 2.367 -1.451 1.00 83.06 110 THR A N 1
ATOM 861 C CA . THR A 1 110 ? 12.428 2.229 -1.360 1.00 83.06 110 THR A CA 1
ATOM 862 C C . THR A 1 110 ? 13.181 2.517 -2.657 1.00 83.06 110 THR A C 1
ATOM 864 O O . THR A 1 110 ? 14.408 2.576 -2.653 1.00 83.06 110 THR A O 1
ATOM 867 N N . GLY A 1 111 ? 12.480 2.671 -3.781 1.00 77.69 111 GLY A N 1
ATOM 868 C CA . GLY A 1 111 ? 13.090 2.731 -5.110 1.00 77.69 111 GLY A CA 1
ATOM 869 C C . GLY A 1 111 ? 13.521 1.367 -5.669 1.00 77.69 111 GLY A C 1
ATOM 870 O O . GLY A 1 111 ? 14.042 1.322 -6.781 1.00 77.69 111 GLY A O 1
ATOM 871 N N . SER A 1 112 ? 13.298 0.266 -4.938 1.00 79.69 112 SER A N 1
ATOM 872 C CA . SER A 1 112 ? 13.650 -1.101 -5.341 1.00 79.69 112 SER A CA 1
ATOM 873 C C . SER A 1 112 ? 12.452 -2.051 -5.225 1.00 79.69 112 SER A C 1
ATOM 875 O O . SER A 1 112 ? 11.792 -2.068 -4.185 1.00 79.69 112 SER A O 1
ATOM 877 N N . PRO A 1 113 ? 12.179 -2.905 -6.230 1.00 77.31 113 PRO A N 1
ATOM 878 C CA . PRO A 1 113 ? 11.122 -3.916 -6.142 1.00 77.31 113 PRO A CA 1
ATOM 879 C C . PRO A 1 113 ? 11.506 -5.118 -5.255 1.00 77.31 113 PRO A C 1
ATOM 881 O O . PRO A 1 113 ? 10.734 -6.070 -5.128 1.00 77.31 113 PRO A O 1
ATOM 884 N N . GLN A 1 114 ? 12.702 -5.106 -4.656 1.00 81.31 114 GLN A N 1
ATOM 885 C CA . GLN A 1 114 ? 13.215 -6.162 -3.785 1.00 81.31 114 GLN A CA 1
ATOM 886 C C . GLN A 1 114 ? 13.203 -5.737 -2.315 1.00 81.31 114 GLN A C 1
ATOM 888 O O . GLN A 1 114 ? 13.348 -4.562 -1.982 1.00 81.31 114 GLN A O 1
ATOM 893 N N . ILE A 1 115 ? 13.110 -6.723 -1.424 1.00 77.00 115 ILE A N 1
ATOM 894 C CA . ILE A 1 115 ? 13.254 -6.499 0.015 1.00 77.00 115 ILE A CA 1
ATOM 895 C C . ILE A 1 115 ? 14.724 -6.222 0.331 1.00 77.00 115 ILE A C 1
ATOM 897 O O . ILE A 1 115 ? 15.592 -7.067 0.109 1.00 77.00 115 ILE A O 1
ATOM 901 N N . ILE A 1 116 ? 14.995 -5.050 0.898 1.00 76.12 116 ILE A N 1
ATOM 902 C CA . ILE A 1 116 ? 16.335 -4.641 1.317 1.00 76.12 116 ILE A CA 1
ATOM 903 C C . ILE A 1 116 ? 16.564 -5.131 2.754 1.00 76.12 116 ILE A C 1
ATOM 905 O O . ILE A 1 116 ? 16.187 -4.471 3.720 1.00 76.12 116 ILE A O 1
ATOM 909 N N . LEU A 1 117 ? 17.170 -6.312 2.907 1.00 74.31 117 LEU A N 1
ATOM 910 C CA . LEU A 1 117 ? 17.370 -6.941 4.223 1.00 74.31 117 LEU A CA 1
ATOM 911 C C . LEU A 1 117 ? 18.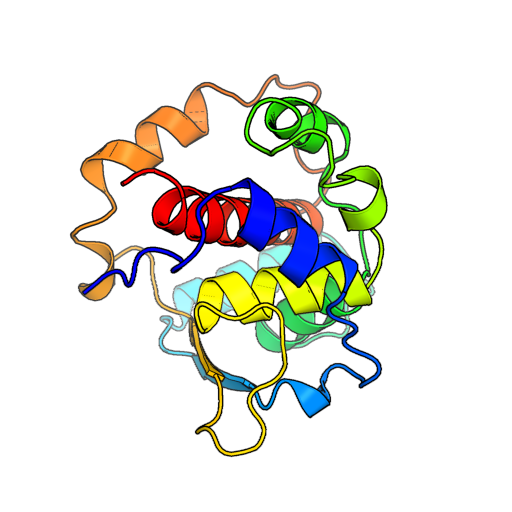382 -6.200 5.105 1.00 74.31 117 LEU A C 1
ATOM 913 O O . LEU A 1 117 ? 18.175 -6.115 6.313 1.00 74.31 117 LEU A O 1
ATOM 917 N N . ASP A 1 118 ? 19.422 -5.619 4.508 1.00 78.88 118 ASP A N 1
ATOM 918 C CA . ASP A 1 118 ? 20.457 -4.865 5.231 1.00 78.88 118 ASP A CA 1
ATOM 919 C C . ASP A 1 118 ? 20.034 -3.414 5.546 1.00 78.88 118 ASP A C 1
ATOM 921 O O . ASP A 1 118 ? 20.783 -2.652 6.158 1.00 78.88 118 ASP A O 1
ATOM 925 N N . GLY A 1 119 ? 18.826 -3.020 5.128 1.00 75.50 119 GLY A N 1
ATOM 926 C CA . GLY A 1 119 ? 18.250 -1.701 5.364 1.00 75.50 119 GLY A CA 1
ATOM 927 C C . GLY A 1 119 ? 17.529 -1.574 6.709 1.00 75.50 119 GLY A C 1
ATOM 928 O O . GLY A 1 119 ? 17.263 -2.555 7.415 1.00 75.50 119 GLY A O 1
ATOM 929 N N . GLY A 1 120 ? 17.187 -0.332 7.058 1.00 83.62 120 GLY A N 1
ATOM 930 C CA . GLY A 1 120 ? 16.197 -0.052 8.099 1.00 83.62 120 GLY A CA 1
ATOM 931 C C . GLY A 1 120 ? 14.790 -0.518 7.686 1.00 83.62 120 GLY A C 1
ATOM 932 O O . GLY A 1 120 ? 14.567 -0.801 6.507 1.00 83.62 120 GLY A O 1
ATOM 933 N N . PRO A 1 121 ? 13.852 -0.630 8.642 1.00 88.12 121 PRO A N 1
ATOM 934 C CA . PRO A 1 121 ? 12.453 -0.924 8.338 1.00 88.12 121 PRO A CA 1
ATOM 935 C C . PRO A 1 121 ? 11.832 0.167 7.452 1.00 88.12 121 PRO A C 1
ATOM 937 O O . PRO A 1 121 ? 12.267 1.320 7.473 1.00 88.12 121 PRO A O 1
ATOM 940 N N . ILE A 1 122 ? 10.807 -0.194 6.679 1.00 88.94 122 ILE A N 1
ATOM 941 C CA . ILE A 1 122 ? 10.019 0.787 5.926 1.00 88.94 122 ILE A CA 1
ATOM 942 C C . ILE A 1 122 ? 9.037 1.439 6.902 1.00 88.94 122 ILE A C 1
ATOM 944 O O . ILE A 1 122 ? 8.172 0.768 7.466 1.00 88.94 122 ILE A O 1
ATOM 948 N N . GLU A 1 123 ? 9.156 2.750 7.092 1.00 90.25 123 GLU A N 1
ATOM 949 C CA . GLU A 1 123 ? 8.256 3.505 7.962 1.00 90.25 123 GLU A CA 1
ATOM 950 C C . GLU A 1 123 ? 6.942 3.831 7.239 1.00 90.25 123 GLU A C 1
ATOM 952 O O . GLU A 1 123 ? 6.926 4.487 6.197 1.00 90.25 123 GLU A O 1
ATOM 957 N N . VAL A 1 124 ? 5.818 3.410 7.821 1.00 88.62 124 VAL A N 1
ATOM 958 C CA . VAL A 1 124 ? 4.467 3.743 7.359 1.00 88.62 124 VAL A CA 1
ATOM 959 C C . VAL A 1 124 ? 3.815 4.642 8.401 1.00 88.62 124 VAL A C 1
ATOM 961 O O . VAL A 1 124 ? 3.472 4.201 9.499 1.00 88.62 124 VAL A O 1
ATOM 964 N N . THR A 1 125 ? 3.638 5.920 8.060 1.00 86.81 125 THR A N 1
ATOM 965 C CA . THR A 1 125 ? 3.008 6.897 8.957 1.00 86.81 125 THR A CA 1
ATOM 966 C C . THR A 1 125 ? 1.621 7.275 8.456 1.00 86.81 125 THR A C 1
ATOM 968 O O . THR A 1 125 ? 1.483 7.787 7.347 1.00 86.81 125 THR A O 1
ATOM 971 N N . LEU A 1 126 ? 0.601 7.055 9.285 1.00 85.56 126 LEU A N 1
ATOM 972 C CA . LEU A 1 126 ? -0.746 7.566 9.049 1.00 85.56 126 LEU A CA 1
ATOM 973 C C . LEU A 1 126 ? -0.878 8.953 9.686 1.00 85.56 126 LEU A C 1
ATOM 975 O O . LEU A 1 126 ? -0.529 9.135 10.855 1.00 85.56 126 LEU A O 1
ATOM 979 N N . VAL A 1 127 ? -1.371 9.923 8.921 1.00 85.62 127 VAL A N 1
ATOM 980 C CA . VAL A 1 127 ? -1.509 11.328 9.331 1.00 85.62 127 VAL A CA 1
ATOM 981 C C . VAL A 1 127 ? -2.881 11.871 8.936 1.00 85.62 127 VAL A C 1
ATOM 983 O O . VAL A 1 127 ? -3.555 11.285 8.090 1.00 85.62 127 VAL A O 1
ATOM 986 N N . ASP A 1 128 ? -3.301 12.967 9.568 1.00 83.19 128 ASP A N 1
ATOM 987 C CA . ASP A 1 128 ? -4.527 13.677 9.188 1.00 83.19 128 ASP A CA 1
ATOM 988 C C . ASP A 1 128 ? -4.342 14.448 7.869 1.00 83.19 128 ASP A C 1
ATOM 990 O O . ASP A 1 128 ? -3.227 14.823 7.506 1.00 83.19 128 ASP A O 1
ATOM 994 N N . ASP A 1 129 ? -5.447 14.762 7.187 1.00 75.62 129 ASP A N 1
ATOM 995 C CA . ASP A 1 129 ? -5.436 15.541 5.936 1.00 75.62 129 ASP A CA 1
ATOM 996 C C . ASP A 1 129 ? -4.782 16.928 6.088 1.00 75.62 129 ASP A C 1
ATOM 998 O O . ASP A 1 129 ? -4.230 17.475 5.131 1.00 75.62 129 ASP A O 1
ATOM 1002 N N . GLU A 1 130 ? -4.843 17.501 7.293 1.00 73.88 130 GLU A N 1
ATOM 1003 C CA . GLU A 1 130 ? -4.266 18.808 7.628 1.00 73.88 130 GLU A CA 1
ATOM 1004 C C . GLU A 1 130 ? -2.782 18.732 8.036 1.00 73.88 130 GLU A C 1
ATOM 1006 O O . GLU A 1 130 ? -2.188 19.751 8.397 1.00 73.88 130 GLU A O 1
ATOM 1011 N N . ASP A 1 131 ? -2.161 17.547 7.997 1.00 76.94 131 ASP A N 1
ATOM 1012 C CA . ASP A 1 131 ? -0.768 17.391 8.400 1.00 76.94 131 ASP A CA 1
ATOM 1013 C C . ASP A 1 131 ? 0.169 18.213 7.501 1.00 76.94 131 ASP A C 1
ATOM 1015 O O . ASP A 1 131 ? 0.134 18.163 6.269 1.00 76.94 131 ASP A O 1
ATOM 1019 N N . SER A 1 132 ? 1.054 18.980 8.139 1.00 67.94 132 SER A N 1
ATOM 1020 C CA . SER A 1 132 ? 2.012 19.864 7.467 1.00 67.94 132 SER A CA 1
ATOM 1021 C C . SER A 1 132 ? 2.941 19.159 6.467 1.00 67.94 132 SER A C 1
ATOM 1023 O O . SER A 1 132 ? 3.463 19.803 5.557 1.00 67.94 132 SER A O 1
ATOM 1025 N N . THR A 1 133 ? 3.117 17.841 6.583 1.00 67.31 133 THR A N 1
ATOM 1026 C CA . THR A 1 133 ? 3.863 17.022 5.617 1.00 67.31 133 THR A CA 1
ATOM 1027 C C . THR A 1 133 ? 3.169 16.922 4.251 1.00 67.31 133 THR A C 1
ATOM 1029 O O . THR A 1 133 ? 3.843 16.679 3.250 1.00 67.31 133 THR A O 1
ATOM 1032 N N . TYR A 1 134 ? 1.861 17.200 4.170 1.00 56.06 134 TYR A N 1
ATOM 1033 C CA . TYR A 1 134 ? 1.073 17.201 2.931 1.00 56.06 134 TYR A CA 1
ATOM 1034 C C . TYR A 1 134 ? 1.052 18.544 2.179 1.00 56.06 134 TYR A C 1
ATOM 1036 O O . TYR A 1 134 ? 0.611 18.581 1.025 1.00 56.06 134 TYR A O 1
ATOM 1044 N N . PHE A 1 135 ? 1.563 19.642 2.756 1.00 47.88 135 PHE A N 1
ATOM 1045 C CA . PHE A 1 135 ? 1.434 21.001 2.190 1.00 47.88 135 PHE A CA 1
ATOM 1046 C C . PHE A 1 135 ? 2.077 21.203 0.797 1.00 47.88 135 PHE A C 1
ATOM 1048 O O . PHE A 1 135 ? 1.817 22.212 0.145 1.00 47.88 135 PHE A O 1
ATOM 1055 N N . GLY A 1 136 ? 2.876 20.252 0.299 1.00 47.56 136 GLY A N 1
ATOM 1056 C CA . GLY A 1 136 ? 3.441 20.266 -1.060 1.00 47.56 136 GLY A CA 1
ATOM 1057 C C . GLY A 1 136 ? 2.659 19.474 -2.122 1.00 47.56 136 GLY A C 1
ATOM 1058 O O . GLY A 1 136 ? 2.966 19.601 -3.303 1.00 47.56 136 GLY A O 1
ATOM 1059 N N . LEU A 1 137 ? 1.664 18.663 -1.733 1.00 47.50 137 LEU A N 1
ATOM 1060 C CA . LEU A 1 137 ? 0.950 17.714 -2.614 1.00 47.50 137 LEU A CA 1
ATOM 1061 C C . LEU A 1 137 ? -0.529 18.079 -2.863 1.00 47.50 137 LEU A C 1
ATOM 1063 O O . LEU A 1 137 ? -1.181 17.477 -3.717 1.00 47.50 137 LEU A O 1
ATOM 1067 N N . GLN A 1 138 ? -1.070 19.057 -2.130 1.00 45.22 138 GLN A N 1
ATOM 1068 C CA . GLN A 1 138 ? -2.506 19.372 -2.103 1.00 45.22 138 GLN A CA 1
ATOM 1069 C C . GLN A 1 138 ? -3.025 20.174 -3.316 1.00 45.22 138 GLN A C 1
ATOM 1071 O O . GLN A 1 138 ? -4.219 20.128 -3.599 1.00 45.22 138 GLN A O 1
ATOM 1076 N N . SER A 1 139 ? -2.164 20.877 -4.064 1.00 42.84 139 SER A N 1
ATOM 1077 C CA . SER A 1 139 ? -2.607 21.813 -5.120 1.00 42.84 139 SER A CA 1
ATOM 1078 C C . SER A 1 139 ? -3.045 21.136 -6.435 1.00 42.84 139 SER A C 1
ATOM 1080 O O . SER A 1 139 ? -3.878 21.671 -7.159 1.00 42.84 139 SER A O 1
ATOM 1082 N N . THR A 1 140 ? -2.540 19.937 -6.743 1.00 45.09 140 THR A N 1
ATOM 1083 C CA . THR A 1 140 ? -2.840 19.213 -8.000 1.00 45.09 140 THR A CA 1
ATOM 1084 C C . THR A 1 140 ? -3.750 17.995 -7.811 1.00 45.09 140 THR A C 1
ATOM 1086 O O . THR A 1 140 ? -4.585 17.712 -8.666 1.00 45.09 140 THR A O 1
ATOM 1089 N N . ARG A 1 141 ? -3.667 17.298 -6.670 1.00 48.81 141 ARG A N 1
ATOM 1090 C CA . ARG A 1 141 ? -4.286 15.969 -6.490 1.00 48.81 141 ARG A CA 1
ATOM 1091 C C . ARG A 1 141 ? -5.791 15.977 -6.194 1.00 48.81 141 ARG A C 1
ATOM 1093 O O . ARG A 1 141 ? -6.473 15.007 -6.508 1.00 48.81 141 ARG A O 1
ATOM 1100 N N . ALA A 1 142 ? -6.338 17.043 -5.607 1.00 43.25 142 ALA A N 1
ATOM 1101 C CA . ALA A 1 142 ? -7.771 17.118 -5.292 1.00 43.25 142 ALA A CA 1
ATOM 1102 C C . ALA A 1 142 ? -8.658 17.315 -6.540 1.00 43.25 142 ALA A C 1
ATOM 1104 O O . ALA A 1 142 ? -9.799 16.860 -6.555 1.00 43.25 1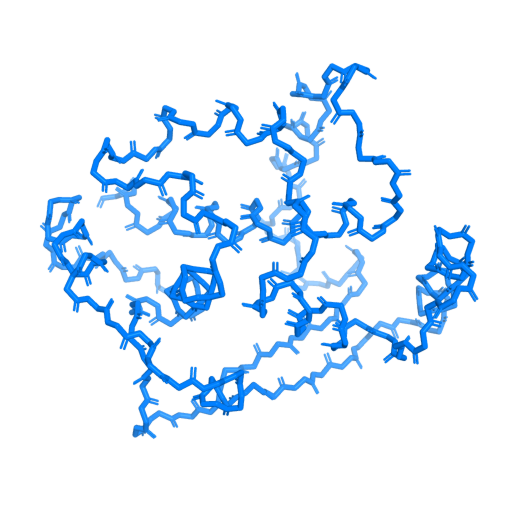42 ALA A O 1
ATOM 1105 N N . ALA A 1 143 ? -8.131 17.951 -7.594 1.00 40.00 143 ALA A N 1
ATOM 1106 C CA . ALA A 1 143 ? -8.866 18.217 -8.832 1.00 40.00 143 ALA A CA 1
ATOM 1107 C C . ALA A 1 143 ? -8.902 17.001 -9.781 1.00 40.00 143 ALA A C 1
ATOM 1109 O O . ALA A 1 143 ? -9.937 16.738 -10.388 1.00 40.00 143 ALA A O 1
ATOM 1110 N N . GLU A 1 144 ? -7.824 16.212 -9.860 1.00 44.31 144 GLU A N 1
ATOM 1111 C CA . GLU A 1 144 ? -7.799 14.954 -10.632 1.00 44.31 144 GLU A CA 1
ATOM 1112 C C . GLU A 1 144 ? -8.673 13.857 -9.998 1.00 44.31 144 GLU A C 1
ATOM 1114 O O . GLU A 1 144 ? -9.326 13.098 -10.715 1.00 44.31 144 GLU A O 1
ATOM 1119 N N . ARG A 1 145 ? -8.778 13.833 -8.658 1.00 49.72 145 ARG A N 1
ATOM 1120 C CA . ARG A 1 145 ? -9.644 12.911 -7.894 1.00 49.72 145 ARG A CA 1
ATOM 1121 C C . ARG A 1 145 ? -11.127 12.979 -8.285 1.00 49.72 145 ARG A C 1
ATOM 1123 O O . ARG A 1 145 ? -11.826 11.984 -8.134 1.00 49.72 145 ARG A O 1
ATOM 1130 N N . ALA A 1 146 ? -11.610 14.118 -8.785 1.00 42.25 146 ALA A N 1
ATOM 1131 C CA . ALA A 1 146 ? -13.018 14.316 -9.141 1.00 42.25 146 ALA A CA 1
ATOM 1132 C C . ALA A 1 146 ? -13.342 14.022 -10.619 1.00 42.25 146 ALA A C 1
ATOM 1134 O O . ALA A 1 146 ? -14.513 13.901 -10.970 1.00 42.25 146 ALA A O 1
ATOM 1135 N N . LEU A 1 147 ? -12.334 13.920 -11.493 1.00 41.09 147 LEU A N 1
ATOM 1136 C CA . LEU A 1 147 ? -12.530 13.880 -12.950 1.00 41.09 147 LEU A CA 1
ATOM 1137 C C . LEU A 1 147 ? -12.561 12.462 -13.549 1.00 41.09 147 LEU A C 1
ATOM 1139 O O . LEU A 1 147 ? -13.066 12.296 -14.657 1.00 41.09 147 LEU A O 1
ATOM 1143 N N . HIS A 1 148 ? -12.080 11.443 -12.826 1.00 46.62 148 HIS A N 1
ATOM 1144 C CA . HIS A 1 148 ? -11.983 10.061 -13.329 1.00 46.62 148 HIS A CA 1
ATOM 1145 C C . HIS A 1 148 ? -13.020 9.071 -12.775 1.00 46.62 148 HIS A C 1
ATOM 1147 O O . HIS A 1 148 ? -13.090 7.937 -13.248 1.00 46.62 148 HIS A O 1
ATOM 1153 N N . LEU A 1 149 ? -13.858 9.469 -11.817 1.00 44.34 149 LEU A N 1
ATOM 1154 C CA . LEU A 1 149 ? -14.895 8.594 -11.269 1.00 44.34 149 LEU A CA 1
ATOM 1155 C C . LEU A 1 149 ? -16.192 8.741 -12.072 1.00 44.34 149 LEU A C 1
ATOM 1157 O O . LEU A 1 149 ? -16.960 9.680 -11.879 1.00 44.34 149 LEU A O 1
ATOM 1161 N N . SER A 1 150 ? -16.463 7.791 -12.972 1.00 43.81 150 SER A N 1
ATOM 1162 C CA . SER A 1 150 ? -17.841 7.564 -13.416 1.00 43.81 150 SER A CA 1
ATOM 1163 C C . SER A 1 150 ? -18.627 6.932 -12.257 1.00 43.81 150 SER A C 1
ATOM 1165 O O . SER A 1 150 ? -18.102 6.063 -11.557 1.00 43.81 150 SER A O 1
ATOM 1167 N N . HIS A 1 151 ? -19.893 7.307 -12.062 1.00 46.50 151 HIS A N 1
ATOM 1168 C CA . HIS A 1 151 ? -20.746 6.745 -10.998 1.00 46.50 151 HIS A CA 1
ATOM 1169 C C . HIS A 1 151 ? -20.925 5.210 -11.071 1.00 46.50 151 HIS A C 1
ATOM 1171 O O . HIS A 1 151 ? -21.380 4.600 -10.110 1.00 46.50 151 HIS A O 1
ATOM 1177 N N . ALA A 1 152 ? -20.566 4.558 -12.185 1.00 45.12 152 ALA A N 1
ATOM 1178 C CA . ALA A 1 152 ? -20.625 3.100 -12.335 1.00 45.12 152 ALA A CA 1
ATOM 1179 C C . ALA A 1 152 ? -19.401 2.360 -11.750 1.00 45.12 152 ALA A C 1
ATOM 1181 O O . ALA A 1 152 ? -19.404 1.133 -11.673 1.00 45.12 152 ALA A O 1
ATOM 1182 N N . SER A 1 153 ? -18.364 3.101 -11.355 1.00 54.53 153 SER A N 1
ATOM 1183 C CA . SER A 1 153 ? -17.052 2.589 -10.936 1.00 54.53 153 SER A CA 1
ATOM 1184 C C . SER A 1 153 ? -16.701 2.920 -9.478 1.00 54.53 153 SER A C 1
ATOM 1186 O O . SER A 1 153 ? -15.557 2.742 -9.065 1.00 54.53 153 SER A O 1
ATOM 1188 N N . GLU A 1 154 ? -17.670 3.396 -8.691 1.00 59.16 154 GLU A N 1
ATOM 1189 C CA . GLU A 1 154 ? -17.453 3.725 -7.281 1.00 59.16 154 GLU A CA 1
ATOM 1190 C C . GLU A 1 154 ? -17.156 2.468 -6.441 1.00 59.16 154 GLU A C 1
ATOM 1192 O O . GLU A 1 154 ? -17.771 1.414 -6.651 1.00 59.16 154 GLU A O 1
ATOM 1197 N N . PRO A 1 155 ? -16.208 2.548 -5.490 1.00 59.81 155 PRO A N 1
ATOM 1198 C CA . PRO A 1 155 ? -15.937 1.449 -4.576 1.00 59.81 155 PRO A CA 1
ATOM 1199 C C . PRO A 1 155 ? -17.200 1.075 -3.795 1.00 59.81 155 PRO A C 1
ATOM 1201 O O . PRO A 1 155 ? -17.946 1.938 -3.336 1.00 59.81 155 PRO A O 1
ATOM 1204 N N . ARG A 1 156 ? -17.443 -0.228 -3.633 1.00 69.81 156 ARG A N 1
ATOM 1205 C CA . ARG A 1 156 ? -18.693 -0.743 -3.047 1.00 69.81 156 ARG A CA 1
ATOM 1206 C C . ARG A 1 156 ? -18.731 -0.647 -1.523 1.00 69.81 156 ARG A C 1
ATOM 1208 O O . ARG A 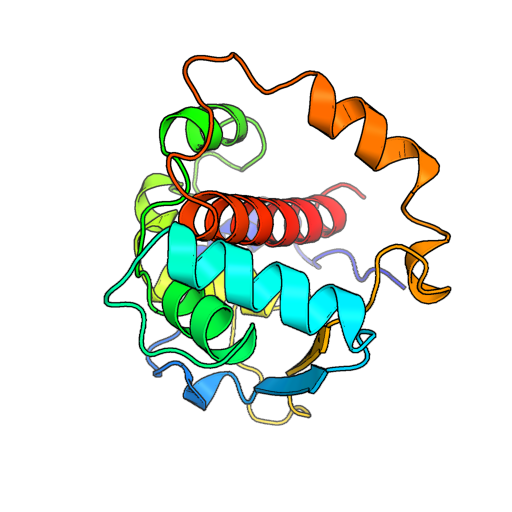1 156 ? -19.783 -0.847 -0.926 1.00 69.81 156 ARG A O 1
ATOM 1215 N N . SER A 1 157 ? -17.587 -0.370 -0.908 1.00 75.69 157 SER A N 1
ATOM 1216 C CA . SER A 1 157 ? -17.392 -0.325 0.534 1.00 75.69 157 SER A CA 1
ATOM 1217 C C . SER A 1 157 ? -16.245 0.628 0.887 1.00 75.69 157 SER A C 1
ATOM 1219 O O . SER A 1 157 ? -15.379 0.908 0.054 1.00 75.69 157 SER A O 1
ATOM 1221 N N . ALA A 1 158 ? -16.195 1.104 2.136 1.00 76.56 158 ALA A N 1
ATOM 1222 C CA . ALA A 1 158 ? -15.068 1.908 2.622 1.00 76.56 158 ALA A CA 1
ATOM 1223 C C . ALA A 1 158 ? -13.728 1.159 2.490 1.00 76.56 158 ALA A C 1
ATOM 1225 O O . ALA A 1 158 ? -12.709 1.758 2.151 1.00 76.56 158 ALA A O 1
ATOM 1226 N N . LYS A 1 159 ? -13.745 -0.165 2.681 1.00 80.50 159 LYS A N 1
ATOM 1227 C CA . LYS A 1 159 ? -12.586 -1.044 2.503 1.00 80.50 159 LYS A CA 1
ATOM 1228 C C . LYS A 1 159 ? -12.087 -1.043 1.057 1.00 80.50 159 LYS A C 1
ATOM 1230 O O . LYS A 1 159 ? -10.900 -0.820 0.822 1.00 80.50 159 LYS A O 1
ATOM 1235 N N . ASP A 1 160 ? -12.989 -1.199 0.089 1.00 77.44 160 ASP A N 1
ATOM 1236 C CA . ASP A 1 160 ? -12.636 -1.150 -1.336 1.00 77.44 160 ASP A CA 1
ATOM 1237 C C . ASP A 1 160 ? -12.095 0.228 -1.736 1.00 77.44 160 ASP A C 1
ATOM 1239 O O . ASP A 1 160 ? -11.152 0.312 -2.526 1.00 77.44 160 ASP A O 1
ATOM 1243 N N . SER A 1 161 ? -12.645 1.308 -1.163 1.00 77.62 161 SER A N 1
ATOM 1244 C CA . SER A 1 161 ? -12.132 2.670 -1.362 1.00 77.62 161 SER A CA 1
ATOM 1245 C C . SER A 1 161 ? -10.690 2.797 -0.886 1.00 77.62 161 SER A C 1
ATOM 1247 O O . SER A 1 161 ? -9.852 3.331 -1.610 1.00 77.62 161 SER A O 1
ATOM 1249 N N . VAL A 1 162 ? -10.383 2.276 0.307 1.00 79.62 162 VAL A N 1
ATOM 1250 C CA . VAL A 1 162 ? -9.024 2.293 0.862 1.00 79.62 162 VAL A CA 1
ATOM 1251 C C . VAL A 1 162 ? -8.078 1.457 0.001 1.00 79.62 162 VAL A C 1
ATOM 1253 O O . VAL A 1 162 ? -6.991 1.924 -0.322 1.00 79.62 162 VAL A O 1
ATOM 1256 N N . PHE A 1 163 ? -8.475 0.258 -0.429 1.00 84.12 163 PHE A N 1
ATOM 1257 C CA . PHE A 1 163 ? -7.623 -0.603 -1.261 1.00 84.12 163 PHE A CA 1
ATOM 1258 C C . PHE A 1 163 ? -7.355 0.001 -2.637 1.00 84.12 163 PHE A C 1
ATOM 1260 O O . PHE A 1 163 ? -6.233 -0.070 -3.141 1.00 84.12 163 PHE A O 1
ATOM 1267 N N . HIS A 1 164 ? -8.368 0.626 -3.237 1.00 79.06 164 HIS A N 1
ATOM 1268 C CA . HIS A 1 164 ? -8.192 1.353 -4.482 1.00 79.06 164 HIS A CA 1
ATOM 1269 C C . HIS A 1 164 ? -7.244 2.546 -4.303 1.00 79.06 164 HIS A C 1
ATOM 1271 O O . HIS A 1 164 ? -6.301 2.693 -5.078 1.00 79.06 164 HIS A O 1
ATOM 1277 N N . TRP A 1 165 ? -7.452 3.352 -3.257 1.00 80.50 165 TRP A N 1
ATOM 1278 C CA . TRP A 1 165 ? -6.579 4.479 -2.933 1.00 80.50 165 TRP A CA 1
ATOM 1279 C C . TRP A 1 165 ? -5.125 4.037 -2.706 1.00 80.50 165 TRP A C 1
ATOM 1281 O O . TRP A 1 165 ? -4.212 4.644 -3.261 1.00 80.50 165 TRP A O 1
ATOM 1291 N N . LEU A 1 166 ? -4.903 2.946 -1.967 1.00 82.81 166 LEU A N 1
ATOM 1292 C CA . LEU A 1 166 ? -3.571 2.384 -1.733 1.00 82.81 166 LEU A CA 1
ATOM 1293 C C . LEU A 1 166 ? -2.880 1.977 -3.031 1.00 82.81 166 LEU A C 1
ATOM 1295 O O . LEU A 1 166 ? -1.727 2.341 -3.255 1.00 82.81 166 LEU A O 1
ATOM 1299 N N . MET A 1 167 ? -3.588 1.251 -3.900 1.00 81.25 167 MET A N 1
ATOM 1300 C CA . MET A 1 167 ? -3.051 0.879 -5.204 1.00 81.25 167 MET A CA 1
ATOM 1301 C C . MET A 1 167 ? -2.704 2.128 -6.017 1.00 81.25 167 MET A C 1
ATOM 1303 O O . MET A 1 167 ? -1.598 2.222 -6.537 1.00 81.25 167 MET A O 1
ATOM 1307 N N . TYR A 1 168 ? -3.605 3.110 -6.072 1.00 77.38 168 TYR A N 1
ATOM 1308 C CA . TYR A 1 168 ? -3.367 4.353 -6.798 1.00 77.38 168 TYR A CA 1
ATOM 1309 C C . TYR A 1 168 ? -2.111 5.084 -6.324 1.00 77.38 168 TYR A C 1
ATOM 1311 O O . TYR A 1 168 ? -1.264 5.433 -7.141 1.00 77.38 168 TYR A O 1
ATOM 1319 N N . GLU A 1 169 ? -1.962 5.306 -5.017 1.00 78.88 169 GLU A N 1
ATOM 1320 C CA . GLU A 1 169 ? -0.812 6.041 -4.486 1.00 78.88 169 GLU A CA 1
ATOM 1321 C C . GLU A 1 169 ? 0.503 5.284 -4.719 1.00 78.88 169 GLU A C 1
ATOM 1323 O O . GLU A 1 169 ? 1.498 5.908 -5.084 1.00 78.88 169 GLU A O 1
ATOM 1328 N N . ILE A 1 170 ? 0.508 3.951 -4.594 1.00 79.19 170 ILE A N 1
ATOM 1329 C CA . ILE A 1 170 ? 1.680 3.115 -4.905 1.00 79.19 170 ILE A CA 1
ATOM 1330 C C . ILE A 1 170 ? 2.056 3.244 -6.385 1.00 79.19 170 ILE A C 1
ATOM 1332 O O . ILE A 1 170 ? 3.212 3.503 -6.719 1.00 79.19 170 ILE A O 1
ATOM 1336 N N . LEU A 1 171 ? 1.078 3.089 -7.276 1.00 75.00 171 LEU A N 1
ATOM 1337 C CA . LEU A 1 171 ? 1.271 3.178 -8.721 1.00 75.00 171 LEU A CA 1
ATOM 1338 C C . LEU A 1 171 ? 1.744 4.575 -9.147 1.00 75.00 171 LEU A C 1
ATOM 1340 O O . LEU A 1 171 ? 2.667 4.699 -9.952 1.00 75.00 171 LEU A O 1
ATOM 1344 N N . ASN A 1 172 ? 1.168 5.627 -8.568 1.00 70.81 172 ASN A N 1
ATOM 1345 C CA . ASN A 1 172 ? 1.554 7.007 -8.839 1.00 70.81 172 ASN A CA 1
ATOM 1346 C C . ASN A 1 172 ? 2.966 7.319 -8.321 1.00 70.81 172 ASN A C 1
ATOM 1348 O O . ASN A 1 172 ? 3.764 7.946 -9.021 1.00 70.81 172 ASN A O 1
ATOM 1352 N N . ALA A 1 173 ? 3.313 6.844 -7.120 1.00 70.94 173 ALA A N 1
ATOM 1353 C CA . ALA A 1 173 ? 4.662 6.979 -6.580 1.00 70.94 173 ALA A CA 1
ATOM 1354 C C . ALA A 1 173 ? 5.693 6.350 -7.527 1.00 70.94 173 ALA A C 1
ATOM 1356 O O . ALA A 1 173 ? 6.670 7.008 -7.872 1.00 70.94 173 ALA A O 1
ATOM 1357 N N . ILE A 1 174 ? 5.421 5.143 -8.041 1.00 68.62 174 ILE A N 1
ATOM 1358 C CA . ILE A 1 174 ? 6.257 4.482 -9.056 1.00 68.62 174 ILE A CA 1
ATOM 1359 C C . ILE A 1 174 ? 6.362 5.318 -10.337 1.00 68.62 174 ILE A C 1
ATOM 1361 O O . ILE A 1 174 ? 7.467 5.556 -10.821 1.00 68.62 174 ILE A O 1
ATOM 1365 N N . GLY A 1 175 ? 5.236 5.799 -10.873 1.00 60.69 175 GLY A N 1
ATOM 1366 C CA . GLY A 1 175 ? 5.216 6.636 -12.077 1.00 60.69 175 GLY A CA 1
ATOM 1367 C C . GLY A 1 175 ? 6.077 7.895 -11.940 1.00 60.69 175 GLY A C 1
ATOM 1368 O O . GLY A 1 175 ? 6.797 8.255 -12.868 1.00 60.69 175 GLY A O 1
ATOM 1369 N N . THR A 1 176 ? 6.103 8.492 -10.745 1.00 58.47 176 THR A N 1
ATOM 1370 C CA . THR A 1 176 ? 6.934 9.667 -10.441 1.00 58.47 176 THR A CA 1
ATOM 1371 C C . THR A 1 176 ? 8.440 9.366 -10.552 1.00 58.47 176 THR A C 1
ATOM 1373 O O . THR A 1 176 ? 9.213 10.256 -10.903 1.00 58.47 176 THR A O 1
ATOM 1376 N N . TYR A 1 177 ? 8.872 8.121 -10.309 1.00 50.38 177 TYR A N 1
ATOM 1377 C CA . TYR A 1 177 ? 10.267 7.690 -10.501 1.00 50.38 177 TYR A CA 1
ATOM 1378 C C . TYR A 1 177 ? 10.641 7.438 -11.973 1.00 50.38 177 TYR A C 1
ATOM 1380 O O . TYR A 1 177 ? 11.830 7.350 -12.284 1.00 50.38 177 TYR A O 1
ATOM 1388 N N . ASN A 1 178 ? 9.656 7.336 -12.873 1.00 46.28 178 ASN A N 1
ATOM 1389 C CA . ASN A 1 178 ? 9.847 6.976 -14.282 1.00 46.28 178 ASN A CA 1
ATOM 1390 C C . ASN A 1 178 ? 9.760 8.169 -15.256 1.00 46.28 178 ASN A C 1
ATOM 1392 O O . ASN A 1 178 ? 10.075 8.008 -16.433 1.00 46.28 178 ASN A O 1
ATOM 1396 N N . THR A 1 179 ? 9.339 9.356 -14.803 1.00 38.09 179 THR A N 1
ATOM 1397 C CA . THR A 1 179 ? 9.055 10.523 -15.668 1.00 38.09 179 THR A CA 1
ATOM 1398 C C . THR A 1 179 ? 10.135 11.619 -15.693 1.00 38.09 179 THR A C 1
ATOM 1400 O O . THR A 1 179 ? 9.818 12.762 -16.026 1.00 38.09 179 THR A O 1
ATOM 1403 N N . LEU A 1 180 ? 11.402 11.317 -15.375 1.00 34.12 180 LEU A N 1
ATOM 1404 C CA . LEU A 1 180 ? 12.531 12.258 -15.529 1.00 34.12 180 LEU A CA 1
ATOM 1405 C C . LEU A 1 180 ? 13.707 11.657 -16.304 1.00 34.12 180 LEU A C 1
ATOM 1407 O O . LEU A 1 180 ? 14.288 10.657 -15.822 1.00 34.12 180 LEU A O 1
#

Radius of gyration: 16.57 Å; chains: 1; bounding box: 41×37×39 Å

Organism: NCBI:txid153919

Foldseek 3Di:
DQAAQPPAQVVVLVLLVPDWPPDAPCLLQEDEAEPEDPVVLVVLVVQQCVQDVPDPDRDDVVLVRCLLQLHDDQQVVLLVVCCVLHDVSPDCVCSSHSRNSQQLQCCLQPVHSYRDPVDHHRYDYHYDPPDPVCPVPPPPPVVVVPPRDDVVRDQSGPSSVVSNVSVVSSSVSNSVSNPD

Secondary structure (DSSP, 8-state):
-----TTHHHHHHHHHHH----S-GGGG-EEEEE---HHHHHHHHHHHHHH-TT----SHHHHHHHHHTT-S---HHHHGGGTTTS-TTS-GGGGGSHHHHHHHHHHHHHS-SS--TTSPPEEEEE--TT-GGGTTTHHHHHHHTTTS--TTS--SSHHHHHHHHHHHHHHHHHHHHH--

pLDDT: mean 71.86, std 14.89, range [29.42, 91.12]

Sequence (180 aa):
MASNFCGGISEFVLSLLESRITGDYESLRLDYTDRTSARTRTALQEALEQADPDWTGIGFKFLFQEFLEGQGLPCPSLMEGYHGCFDPAVNLDDATQKGFRMRMFCWAATGSPQIILDGGPIEVTLVDDEDSTYFGLQSTRAAERALHLSHASEPRSAKDSVFHWLMYEILNAIGTYNTL